Protein AF-A0A381X1Q0-F1 (afdb_monomer)

Organism: NCBI:txid408172

Structure (mmCIF, N/CA/C/O backbone):
data_AF-A0A381X1Q0-F1
#
_entry.id   AF-A0A381X1Q0-F1
#
loop_
_atom_site.group_PDB
_atom_site.id
_atom_site.type_symbol
_atom_site.label_atom_id
_atom_site.label_alt_id
_atom_site.label_comp_id
_atom_site.label_asym_id
_atom_site.label_entity_id
_atom_site.label_seq_id
_atom_site.pdbx_PDB_ins_code
_atom_site.Cartn_x
_atom_site.Cartn_y
_atom_site.Cartn_z
_atom_site.occupancy
_atom_site.B_iso_or_equiv
_atom_site.auth_seq_id
_atom_site.auth_comp_id
_atom_site.auth_asym_id
_atom_site.auth_atom_id
_atom_site.pdbx_PDB_model_num
ATOM 1 N N . MET A 1 1 ? 6.726 4.894 -28.821 1.00 60.31 1 MET A N 1
ATOM 2 C CA . MET A 1 1 ? 6.040 3.660 -29.269 1.00 60.31 1 MET A CA 1
ATOM 3 C C . MET A 1 1 ? 4.898 3.278 -28.308 1.00 60.31 1 MET A C 1
ATOM 5 O O . MET A 1 1 ? 4.943 2.260 -27.631 1.00 60.31 1 MET A O 1
ATOM 9 N N . THR A 1 2 ? 3.832 4.093 -28.247 1.00 64.31 2 THR A N 1
ATOM 10 C CA . THR A 1 2 ? 2.860 4.100 -27.126 1.00 64.31 2 THR A CA 1
ATOM 11 C C . THR A 1 2 ? 1.929 2.885 -27.069 1.00 64.31 2 THR A C 1
ATOM 13 O O . THR A 1 2 ? 1.624 2.394 -25.986 1.00 64.31 2 THR A O 1
ATOM 16 N N . PHE A 1 3 ? 1.505 2.357 -28.222 1.00 79.31 3 PHE A N 1
ATOM 17 C CA . PHE A 1 3 ? 0.642 1.169 -28.269 1.00 79.31 3 PHE A C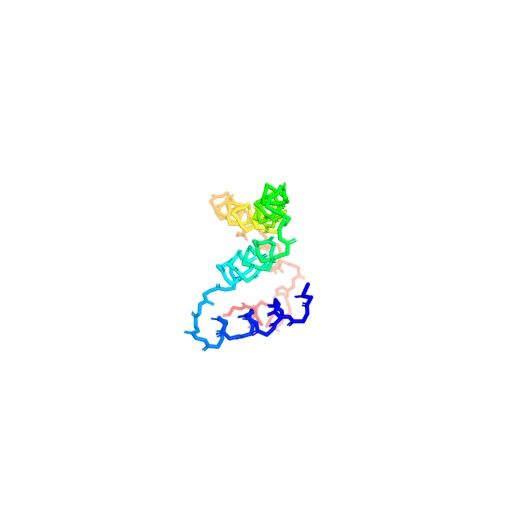A 1
ATOM 18 C C . PHE A 1 3 ? 1.395 -0.129 -27.934 1.00 79.31 3 PHE A C 1
ATOM 20 O O . PHE A 1 3 ? 0.784 -1.070 -27.438 1.00 79.31 3 PHE A O 1
ATOM 27 N N . ALA A 1 4 ? 2.716 -0.180 -28.151 1.00 82.19 4 ALA A N 1
ATOM 28 C CA . ALA A 1 4 ? 3.529 -1.366 -27.868 1.00 82.19 4 ALA A CA 1
ATOM 29 C C . ALA A 1 4 ? 3.573 -1.684 -26.365 1.00 82.19 4 ALA A C 1
ATOM 31 O O . ALA A 1 4 ? 3.439 -2.842 -25.978 1.00 82.19 4 ALA A O 1
ATOM 32 N N . PHE A 1 5 ? 3.672 -0.652 -25.520 1.00 85.44 5 PHE A N 1
ATOM 33 C CA . PHE A 1 5 ? 3.577 -0.789 -24.066 1.00 85.44 5 PHE A CA 1
ATOM 34 C C . PHE A 1 5 ? 2.253 -1.432 -23.629 1.00 85.44 5 PHE A C 1
ATOM 36 O O . PHE A 1 5 ? 2.256 -2.347 -22.809 1.00 85.44 5 PHE A O 1
ATOM 43 N N . PHE A 1 6 ? 1.130 -0.973 -24.189 1.00 88.44 6 PHE A N 1
ATOM 44 C CA . PHE A 1 6 ? -0.197 -1.475 -23.833 1.00 88.44 6 PHE A CA 1
ATOM 45 C C . PHE A 1 6 ? -0.345 -2.967 -24.153 1.00 88.44 6 PHE A C 1
ATOM 47 O O . PHE A 1 6 ? -0.755 -3.749 -23.295 1.00 88.44 6 PHE A O 1
ATOM 54 N N . TRP A 1 7 ? 0.059 -3.379 -25.358 1.00 91.31 7 TRP A N 1
ATOM 55 C CA . TRP A 1 7 ? 0.021 -4.787 -25.757 1.00 91.31 7 TRP A CA 1
ATOM 56 C C . TRP A 1 7 ? 0.963 -5.657 -24.924 1.00 91.31 7 TRP A C 1
ATOM 58 O O . TRP A 1 7 ? 0.579 -6.745 -24.501 1.00 91.31 7 TRP A O 1
ATOM 68 N N . LEU A 1 8 ? 2.166 -5.163 -24.629 1.00 90.94 8 LEU A N 1
ATOM 69 C CA . LEU A 1 8 ? 3.130 -5.863 -23.786 1.00 90.94 8 LEU A CA 1
ATOM 70 C C . LEU A 1 8 ? 2.598 -6.062 -22.358 1.00 90.94 8 LEU A C 1
ATOM 72 O O . LEU A 1 8 ? 2.703 -7.157 -21.810 1.00 90.94 8 LEU A O 1
ATOM 76 N N . LEU A 1 9 ? 1.970 -5.037 -21.777 1.00 91.69 9 LEU A N 1
ATOM 77 C CA . LEU A 1 9 ? 1.347 -5.119 -20.456 1.00 91.69 9 LEU A CA 1
ATOM 78 C C . LEU A 1 9 ? 0.239 -6.178 -20.416 1.00 91.69 9 LEU A C 1
ATOM 80 O O . LEU A 1 9 ? 0.222 -6.997 -19.497 1.00 91.69 9 LEU A O 1
ATOM 84 N N . LEU A 1 10 ? -0.645 -6.202 -21.419 1.00 93.06 10 LEU A N 1
ATOM 85 C CA . LEU A 1 10 ? -1.707 -7.209 -21.507 1.00 93.06 10 LEU A CA 1
ATOM 86 C C . LEU A 1 10 ? -1.141 -8.630 -21.586 1.00 93.06 10 LEU A C 1
ATOM 88 O O . LEU A 1 10 ? -1.612 -9.507 -20.867 1.00 93.06 10 LEU A O 1
ATOM 92 N N . ILE A 1 11 ? -0.106 -8.852 -22.402 1.00 93.88 11 ILE A N 1
ATOM 93 C CA . ILE A 1 11 ? 0.547 -10.164 -22.514 1.00 93.88 11 ILE A CA 1
ATOM 94 C C . ILE A 1 11 ? 1.136 -10.589 -21.164 1.00 93.88 11 ILE A C 1
ATOM 96 O O . ILE A 1 11 ? 0.887 -11.708 -20.720 1.00 93.88 11 ILE A O 1
ATOM 100 N N . LEU A 1 12 ? 1.862 -9.700 -20.476 1.00 93.06 12 LEU A N 1
ATOM 101 C CA . LEU A 1 12 ? 2.452 -10.002 -19.165 1.00 93.06 12 LEU A CA 1
ATOM 102 C C . LEU A 1 12 ? 1.382 -10.362 -18.122 1.00 93.06 12 LEU A C 1
ATOM 104 O O . LEU A 1 12 ? 1.580 -11.294 -17.342 1.00 93.06 12 LEU A O 1
ATOM 108 N N . MET A 1 13 ? 0.243 -9.667 -18.127 1.00 93.56 13 MET A N 1
ATOM 109 C CA . MET A 1 13 ? -0.870 -9.969 -17.223 1.00 93.56 13 MET A CA 1
ATOM 110 C C . MET A 1 13 ? -1.540 -11.309 -17.546 1.00 93.56 13 MET A C 1
ATOM 112 O O . MET A 1 13 ? -1.846 -12.066 -16.628 1.00 93.56 13 MET A O 1
ATOM 116 N N . VAL A 1 14 ? -1.732 -11.636 -18.829 1.00 94.69 14 VAL A N 1
ATOM 117 C CA . VAL A 1 14 ? -2.327 -12.918 -19.261 1.00 94.69 14 VAL A CA 1
ATOM 118 C C . VAL A 1 14 ? -1.430 -14.107 -18.908 1.00 94.69 14 VAL A C 1
ATOM 120 O O . VAL A 1 14 ? -1.935 -15.164 -18.542 1.00 94.69 14 VAL A O 1
ATOM 123 N N . VAL A 1 15 ? -0.106 -13.929 -18.939 1.00 93.88 15 VAL A N 1
ATOM 124 C CA . VAL A 1 15 ? 0.877 -14.939 -18.496 1.00 93.88 15 VAL A CA 1
ATOM 125 C C . VAL A 1 15 ? 0.839 -15.159 -16.969 1.00 93.88 15 VAL A C 1
ATOM 127 O O . VAL A 1 15 ? 1.469 -16.081 -16.457 1.00 93.88 15 VAL A O 1
ATOM 130 N N . GLY A 1 16 ? 0.060 -14.363 -16.229 1.00 90.00 16 GLY A N 1
ATOM 131 C CA . GLY A 1 16 ? -0.122 -14.501 -14.783 1.00 90.00 16 GLY A CA 1
ATOM 132 C C . GLY A 1 16 ? 0.893 -13.713 -13.959 1.00 90.00 16 GLY A C 1
ATOM 133 O O . GLY A 1 16 ? 1.014 -13.935 -12.754 1.00 90.00 16 GLY A O 1
ATOM 134 N N . LEU A 1 17 ? 1.630 -12.787 -14.581 1.00 92.62 17 LEU A N 1
ATOM 135 C CA . LEU A 1 17 ? 2.548 -11.925 -13.851 1.00 92.62 17 LEU A CA 1
ATOM 136 C C . LEU A 1 17 ? 1.747 -10.937 -12.981 1.00 92.62 17 LEU A C 1
ATOM 138 O O . LEU A 1 17 ? 0.835 -10.278 -13.493 1.00 92.62 17 LEU A O 1
ATOM 142 N N . PRO A 1 18 ? 2.085 -10.768 -11.687 1.00 89.75 18 PRO A N 1
ATOM 143 C CA . PRO A 1 18 ? 1.426 -9.773 -10.853 1.00 89.75 18 PRO A CA 1
ATOM 144 C C . PRO A 1 18 ? 1.518 -8.372 -11.470 1.00 89.75 18 PRO A C 1
ATOM 146 O O . PRO A 1 18 ? 2.570 -7.965 -11.971 1.00 89.75 18 PRO A O 1
ATOM 149 N N . ILE A 1 19 ? 0.420 -7.617 -11.382 1.00 87.81 19 ILE A N 1
ATOM 150 C CA . ILE A 1 19 ? 0.255 -6.296 -12.016 1.00 87.81 19 ILE A CA 1
ATOM 151 C C . ILE A 1 19 ? 1.408 -5.341 -11.679 1.00 87.81 19 ILE A C 1
ATOM 153 O O . ILE A 1 19 ? 1.868 -4.603 -12.548 1.00 87.81 19 ILE A O 1
ATOM 157 N N . ALA A 1 20 ? 1.920 -5.394 -10.445 1.00 86.50 20 ALA A N 1
ATOM 158 C CA . ALA A 1 20 ? 3.049 -4.576 -10.007 1.00 86.50 20 ALA A CA 1
ATOM 159 C C . ALA A 1 20 ? 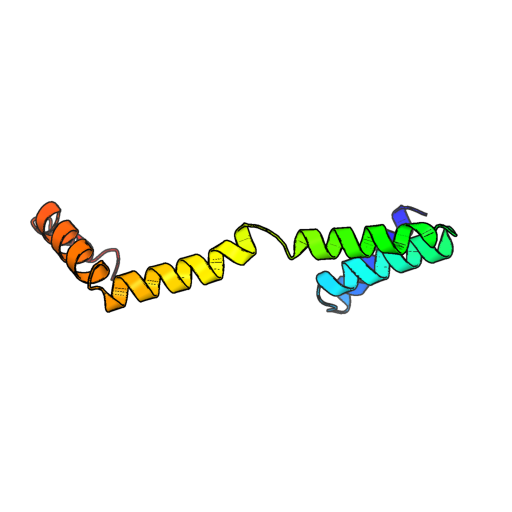4.299 -4.765 -10.889 1.00 86.50 20 ALA A C 1
ATOM 161 O O . ALA A 1 20 ? 4.929 -3.788 -11.288 1.00 86.50 20 ALA A O 1
ATOM 162 N N . PHE A 1 21 ? 4.630 -6.007 -11.255 1.00 88.94 21 PHE A N 1
ATOM 163 C CA . PHE A 1 21 ? 5.778 -6.296 -12.116 1.00 88.94 21 PHE A CA 1
ATOM 164 C C . PHE A 1 21 ? 5.495 -5.945 -13.579 1.00 88.94 21 PHE A C 1
ATOM 166 O O . PHE A 1 21 ? 6.372 -5.415 -14.265 1.00 88.94 21 PHE A O 1
ATOM 173 N N . ALA A 1 22 ? 4.266 -6.171 -14.052 1.00 91.12 22 ALA A N 1
ATOM 174 C CA . ALA A 1 22 ? 3.866 -5.803 -15.410 1.00 91.12 22 ALA A CA 1
ATOM 175 C C . ALA A 1 22 ? 3.989 -4.286 -15.650 1.00 91.12 22 ALA A C 1
ATOM 177 O O . ALA A 1 22 ? 4.499 -3.862 -16.689 1.00 91.12 22 ALA A O 1
ATOM 178 N N . LEU A 1 23 ? 3.614 -3.473 -14.657 1.00 88.62 23 LEU A N 1
ATOM 179 C CA . LEU A 1 23 ? 3.736 -2.012 -14.684 1.00 88.62 23 LEU A CA 1
ATOM 180 C C . LEU A 1 23 ? 5.180 -1.498 -14.618 1.00 88.62 23 LEU A C 1
ATOM 182 O O . LEU A 1 23 ? 5.411 -0.342 -14.954 1.00 88.62 23 LEU A O 1
ATOM 186 N N . MET A 1 24 ? 6.151 -2.323 -14.225 1.00 89.00 24 MET A N 1
ATOM 187 C CA . MET A 1 24 ? 7.577 -1.975 -14.276 1.00 89.00 24 MET A CA 1
ATOM 188 C C . MET A 1 24 ? 8.215 -2.372 -15.605 1.00 89.00 24 MET A C 1
ATOM 190 O O . MET A 1 24 ? 8.914 -1.578 -16.234 1.00 89.00 24 MET A O 1
ATOM 194 N N . ILE A 1 25 ? 7.960 -3.604 -16.045 1.00 90.69 25 ILE A N 1
ATOM 195 C CA . ILE A 1 25 ? 8.642 -4.199 -17.196 1.00 90.69 25 ILE A CA 1
ATOM 196 C C . ILE A 1 25 ? 8.139 -3.591 -18.500 1.00 90.69 25 ILE A C 1
ATOM 198 O O . ILE A 1 25 ? 8.942 -3.219 -19.355 1.00 90.69 25 ILE A O 1
ATOM 202 N N . ALA A 1 26 ? 6.823 -3.454 -18.662 1.00 91.00 26 ALA A N 1
ATOM 203 C CA . ALA A 1 26 ? 6.272 -3.024 -19.935 1.00 91.00 26 ALA A CA 1
ATOM 204 C C . ALA A 1 26 ? 6.647 -1.566 -20.295 1.00 91.00 26 ALA A C 1
ATOM 206 O O . ALA A 1 26 ? 7.1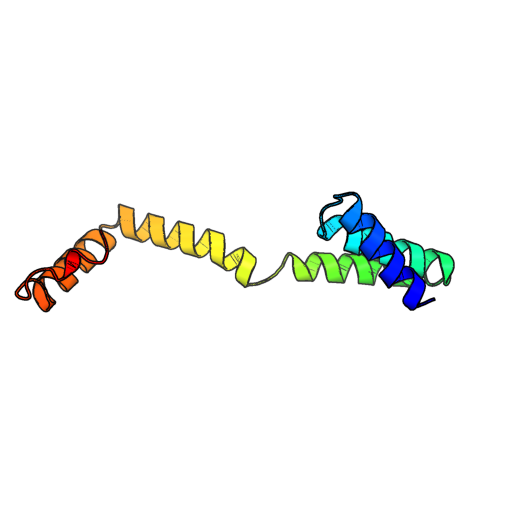03 -1.347 -21.423 1.00 91.00 26 ALA A O 1
ATOM 207 N N . PRO A 1 27 ? 6.528 -0.554 -19.406 1.00 88.50 27 PRO A N 1
ATOM 208 C CA . PRO A 1 27 ? 6.928 0.804 -19.757 1.00 88.50 27 PRO A CA 1
ATOM 209 C C . PRO A 1 27 ? 8.448 0.972 -19.683 1.00 88.50 27 PRO A C 1
ATOM 211 O O . PRO A 1 27 ? 8.994 1.742 -20.465 1.00 88.50 27 PRO A O 1
ATOM 214 N N . GLY A 1 28 ? 9.148 0.218 -18.825 1.00 89.88 28 GLY A N 1
ATOM 215 C CA . GLY A 1 28 ? 10.613 0.192 -18.789 1.00 89.88 28 GLY A CA 1
ATOM 216 C C . GLY A 1 28 ? 11.220 -0.272 -20.116 1.00 89.88 28 GLY A C 1
ATOM 217 O O . GLY A 1 28 ? 12.115 0.385 -20.645 1.00 89.88 28 GLY A O 1
ATOM 218 N N . LEU A 1 29 ? 10.682 -1.342 -20.713 1.00 89.31 29 LEU A N 1
ATOM 219 C CA . LEU A 1 29 ? 11.088 -1.795 -22.048 1.00 89.31 29 LEU A CA 1
ATOM 220 C C . LEU A 1 29 ? 10.755 -0.756 -23.124 1.00 89.31 29 LEU A C 1
ATOM 222 O O . LEU A 1 29 ? 11.596 -0.478 -23.974 1.00 89.31 29 LEU A O 1
ATOM 226 N N . SER A 1 30 ? 9.576 -0.127 -23.066 1.00 88.19 30 SER A N 1
ATOM 227 C CA . SER A 1 30 ? 9.222 0.945 -24.009 1.00 88.19 30 SER A CA 1
ATOM 228 C C . SER A 1 30 ? 10.187 2.131 -23.929 1.00 88.19 30 SER A C 1
ATOM 230 O O . SER A 1 30 ? 10.620 2.621 -24.967 1.00 88.19 30 SER A O 1
ATOM 232 N N . LEU A 1 31 ? 10.555 2.573 -22.721 1.00 88.38 31 LEU A N 1
ATOM 233 C CA . LEU A 1 31 ? 11.509 3.668 -22.514 1.00 88.38 31 LEU A CA 1
ATOM 234 C C . LEU A 1 31 ? 12.912 3.309 -23.009 1.00 88.38 31 LEU A C 1
ATOM 236 O O . LEU A 1 31 ? 13.609 4.171 -23.541 1.00 88.38 31 LEU A O 1
ATOM 240 N N . PHE A 1 32 ? 13.318 2.047 -22.852 1.00 87.25 32 PHE A N 1
ATOM 241 C CA . PHE A 1 32 ? 14.596 1.554 -23.357 1.00 87.25 32 PHE A CA 1
ATOM 242 C C . PHE A 1 32 ? 14.651 1.581 -24.891 1.00 87.25 32 PHE A C 1
ATOM 244 O O . PHE A 1 32 ? 15.612 2.101 -25.454 1.00 87.25 32 PHE A O 1
ATOM 251 N N . PHE A 1 33 ? 13.604 1.098 -25.571 1.00 86.81 33 PHE A N 1
ATOM 252 C CA . PHE A 1 33 ? 13.529 1.127 -27.038 1.00 86.81 33 PHE A CA 1
ATOM 253 C C . PHE A 1 33 ? 13.368 2.541 -27.613 1.00 86.81 33 PHE A C 1
ATOM 255 O O . PHE A 1 33 ? 13.940 2.830 -28.659 1.00 86.81 33 PHE A O 1
ATOM 262 N N . ASP A 1 34 ? 12.644 3.431 -26.924 1.00 85.81 34 ASP A N 1
ATOM 263 C CA . ASP A 1 34 ? 12.487 4.840 -27.319 1.00 85.81 34 ASP A CA 1
ATOM 264 C C . ASP A 1 34 ? 13.746 5.691 -26.984 1.00 85.81 34 ASP A C 1
ATOM 266 O O . ASP A 1 34 ? 13.761 6.897 -27.233 1.00 85.81 34 ASP A O 1
ATOM 270 N N . GLY A 1 35 ? 14.808 5.100 -26.410 1.00 84.12 35 GLY A N 1
ATOM 271 C CA . GLY A 1 35 ? 16.055 5.796 -26.053 1.00 84.12 35 GLY A CA 1
ATOM 272 C C . GLY A 1 35 ? 15.927 6.774 -24.875 1.00 84.12 35 GLY A C 1
ATOM 273 O O . GLY A 1 35 ? 16.837 7.556 -24.606 1.00 84.12 35 GLY A O 1
ATOM 274 N N . GLN A 1 36 ? 14.815 6.730 -24.140 1.00 85.88 36 GLN A N 1
ATOM 275 C CA . GLN A 1 36 ? 14.475 7.632 -23.031 1.00 85.88 36 GLN A CA 1
ATOM 276 C C . GLN A 1 36 ? 14.870 7.031 -21.675 1.00 85.88 36 GLN A C 1
ATOM 278 O O . GLN A 1 36 ? 14.141 7.117 -20.684 1.00 85.88 36 GLN A O 1
ATOM 283 N N . ALA A 1 37 ? 16.056 6.419 -21.614 1.00 80.19 37 ALA A N 1
ATOM 284 C CA . ALA A 1 37 ? 16.553 5.756 -20.410 1.00 80.19 37 ALA A CA 1
ATOM 285 C C . ALA A 1 37 ? 16.701 6.715 -19.206 1.00 80.19 37 ALA A C 1
ATOM 287 O O . ALA A 1 37 ? 16.625 6.297 -18.052 1.00 80.19 37 ALA A O 1
ATOM 288 N N . SER A 1 38 ? 16.829 8.020 -19.459 1.00 86.06 38 SER A N 1
ATOM 289 C CA . SER A 1 38 ? 16.849 9.064 -18.426 1.00 86.06 38 SER A CA 1
ATOM 290 C C . SER A 1 38 ? 15.551 9.162 -17.612 1.00 86.06 38 SER A C 1
ATOM 292 O O . SER A 1 38 ? 15.567 9.723 -16.519 1.00 86.06 38 SER A O 1
ATOM 294 N N . MET A 1 39 ? 14.438 8.598 -18.097 1.00 86.44 39 MET A N 1
ATOM 295 C CA . MET A 1 39 ? 13.140 8.609 -17.410 1.00 86.44 39 MET A CA 1
ATOM 296 C C . MET A 1 39 ? 12.913 7.399 -16.488 1.00 86.44 39 MET A C 1
ATOM 298 O O . MET A 1 39 ? 11.901 7.351 -15.786 1.00 86.44 39 MET A O 1
ATOM 302 N N . PHE A 1 40 ? 13.847 6.442 -16.421 1.00 86.81 40 PHE A N 1
ATOM 303 C CA . PHE A 1 40 ? 13.759 5.293 -15.505 1.00 86.81 40 PHE A CA 1
ATOM 304 C C . PHE A 1 40 ? 13.567 5.681 -14.026 1.00 86.81 40 PHE A C 1
ATOM 306 O O . PHE A 1 40 ? 12.727 5.066 -13.365 1.00 86.81 40 PHE A O 1
ATOM 313 N N . PRO A 1 41 ? 14.244 6.715 -13.483 1.00 90.19 41 PRO A N 1
ATOM 314 C CA . PRO A 1 41 ? 13.995 7.165 -12.114 1.00 90.19 41 PRO A CA 1
ATOM 315 C C . PRO A 1 41 ? 12.544 7.610 -11.888 1.00 90.19 41 PRO A C 1
ATOM 317 O O . PRO A 1 41 ? 11.982 7.374 -10.821 1.00 90.19 41 PRO A O 1
ATOM 320 N N . MET A 1 42 ? 11.902 8.198 -12.904 1.00 88.56 42 MET A N 1
ATOM 321 C CA . MET A 1 42 ? 10.503 8.622 -12.824 1.00 88.56 42 MET A CA 1
ATOM 322 C C . MET A 1 42 ? 9.547 7.425 -12.761 1.00 88.56 42 MET A C 1
ATOM 324 O O . MET A 1 42 ? 8.548 7.477 -12.044 1.00 88.56 42 MET A O 1
ATOM 328 N N . LEU A 1 43 ? 9.857 6.337 -13.473 1.00 88.88 43 LEU A N 1
ATOM 329 C CA . LEU A 1 43 ? 9.111 5.078 -13.397 1.00 88.88 43 LEU A CA 1
ATOM 330 C C . LEU A 1 43 ? 9.174 4.482 -11.981 1.00 88.88 43 LEU A C 1
ATOM 332 O O . LEU A 1 43 ? 8.134 4.157 -11.408 1.00 88.88 43 LEU A O 1
ATOM 336 N N . LEU A 1 44 ? 10.372 4.423 -11.387 1.00 88.12 44 LEU A N 1
ATOM 337 C CA . LEU A 1 44 ? 10.562 3.947 -10.012 1.00 88.12 44 LEU A CA 1
ATOM 338 C C . LEU A 1 44 ? 9.835 4.833 -8.994 1.00 88.12 44 LEU A C 1
ATOM 340 O O . LEU A 1 44 ? 9.146 4.320 -8.114 1.00 88.12 44 LEU A O 1
ATOM 344 N N . MET A 1 45 ? 9.922 6.156 -9.147 1.00 89.56 45 MET A N 1
ATOM 345 C CA . MET A 1 45 ? 9.224 7.107 -8.280 1.00 89.56 45 MET A CA 1
ATOM 346 C C . MET A 1 45 ? 7.700 6.946 -8.363 1.00 89.56 45 MET A C 1
ATOM 348 O O . MET A 1 45 ? 7.024 6.980 -7.340 1.00 89.56 45 MET A O 1
ATOM 352 N N . ARG A 1 46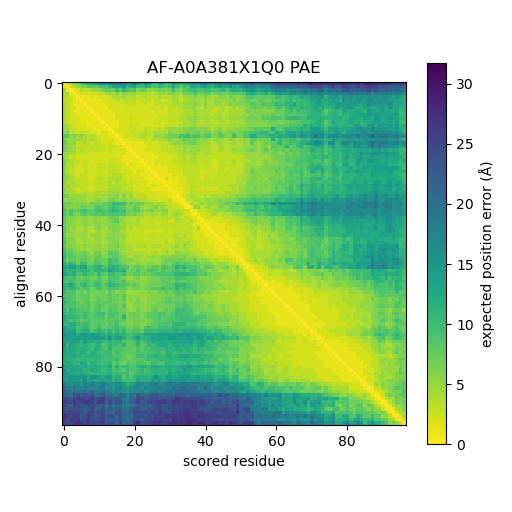 ? 7.138 6.718 -9.559 1.00 86.88 46 ARG A N 1
ATOM 353 C CA . ARG A 1 46 ? 5.698 6.447 -9.718 1.00 86.88 46 ARG A CA 1
ATOM 354 C C . ARG A 1 46 ? 5.269 5.157 -9.025 1.00 86.88 46 ARG A C 1
ATOM 356 O O . ARG A 1 46 ? 4.204 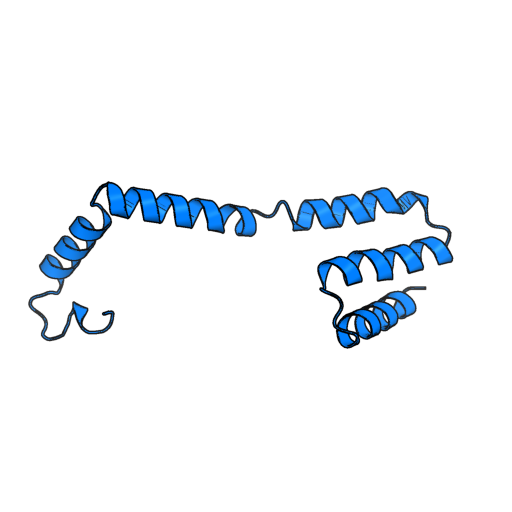5.141 -8.415 1.00 86.88 46 ARG A O 1
ATOM 363 N N . MET A 1 47 ? 6.085 4.104 -9.091 1.00 85.94 47 MET A N 1
ATOM 364 C CA . MET A 1 47 ? 5.809 2.858 -8.372 1.00 85.94 47 MET A CA 1
ATOM 365 C C . MET A 1 47 ? 5.860 3.073 -6.855 1.00 85.94 47 MET A C 1
ATOM 367 O O . MET A 1 47 ? 4.941 2.659 -6.151 1.00 85.94 47 MET A O 1
ATOM 371 N N . TYR A 1 48 ? 6.888 3.773 -6.368 1.00 87.25 48 TYR A N 1
ATOM 372 C CA . TYR A 1 48 ? 7.036 4.098 -4.950 1.00 87.25 48 TYR A CA 1
ATOM 373 C C . TYR A 1 48 ? 5.847 4.910 -4.425 1.00 87.25 48 TYR A C 1
ATOM 375 O O . TYR A 1 48 ? 5.236 4.518 -3.440 1.00 87.25 48 TYR A O 1
ATOM 383 N N . ASN A 1 49 ? 5.437 5.962 -5.138 1.00 86.38 49 ASN A N 1
ATOM 384 C CA . ASN A 1 49 ? 4.273 6.774 -4.767 1.00 86.38 49 ASN A CA 1
ATOM 385 C C . ASN A 1 49 ? 2.952 5.984 -4.789 1.00 86.38 49 ASN A C 1
ATOM 387 O O . ASN A 1 49 ? 2.020 6.321 -4.068 1.00 86.38 49 ASN A O 1
ATOM 391 N N . GLY A 1 50 ? 2.844 4.937 -5.615 1.00 81.94 50 GLY A N 1
ATOM 392 C CA . GLY A 1 50 ? 1.688 4.037 -5.588 1.00 81.94 50 GLY A CA 1
ATOM 393 C C . GLY A 1 50 ? 1.642 3.168 -4.326 1.00 81.94 50 GLY A C 1
ATOM 394 O O . GLY A 1 50 ? 0.561 2.877 -3.811 1.00 81.94 50 GLY A O 1
ATOM 395 N N . MET A 1 51 ? 2.812 2.774 -3.816 1.00 82.94 51 MET A N 1
ATOM 396 C CA . MET A 1 51 ? 2.945 2.029 -2.561 1.00 82.94 51 MET A CA 1
ATOM 397 C C . MET A 1 51 ? 2.786 2.933 -1.336 1.00 82.94 51 MET A C 1
ATOM 399 O O . MET A 1 51 ? 2.164 2.528 -0.357 1.00 82.94 51 MET A O 1
ATOM 403 N N . ASP A 1 52 ? 3.290 4.163 -1.408 1.00 82.88 52 ASP A N 1
ATOM 404 C CA . ASP A 1 52 ? 3.118 5.200 -0.390 1.00 82.88 52 ASP A CA 1
ATOM 405 C C . ASP A 1 52 ? 1.743 5.876 -0.518 1.00 82.88 52 ASP A C 1
ATOM 407 O O . ASP A 1 52 ? 1.605 7.083 -0.720 1.00 82.88 52 ASP A O 1
ATOM 411 N N . SER A 1 53 ? 0.687 5.061 -0.475 1.00 82.50 53 SER A N 1
ATOM 412 C CA . SER A 1 53 ? -0.687 5.540 -0.568 1.00 82.50 53 SER A CA 1
ATOM 413 C C . SER A 1 53 ? -1.374 5.495 0.794 1.00 82.50 53 SER A C 1
ATOM 415 O O . SER A 1 53 ? -1.316 4.506 1.531 1.00 82.50 53 SER A O 1
ATOM 417 N N . PHE A 1 54 ? -2.086 6.578 1.116 1.00 82.38 54 PHE A N 1
ATOM 418 C CA . PHE A 1 54 ? -2.880 6.694 2.341 1.00 82.38 54 PHE A CA 1
ATOM 419 C C . PHE A 1 54 ? -3.803 5.482 2.599 1.00 82.38 54 PHE A C 1
ATOM 421 O O . PHE A 1 54 ? -3.857 5.026 3.741 1.00 82.38 54 PHE A O 1
ATOM 428 N N . PRO A 1 55 ? -4.472 4.883 1.587 1.00 86.00 55 PRO A N 1
ATOM 429 C CA . PRO A 1 55 ? -5.287 3.685 1.795 1.00 86.00 55 PRO A CA 1
ATOM 430 C C . PRO A 1 55 ? -4.496 2.461 2.274 1.00 86.00 55 PRO A C 1
ATOM 432 O O . PRO A 1 55 ? -4.988 1.722 3.124 1.00 86.00 55 PRO A O 1
ATOM 435 N N . LEU A 1 56 ? -3.276 2.247 1.767 1.00 86.19 56 LEU A N 1
ATOM 436 C CA . LEU A 1 56 ? -2.438 1.118 2.189 1.00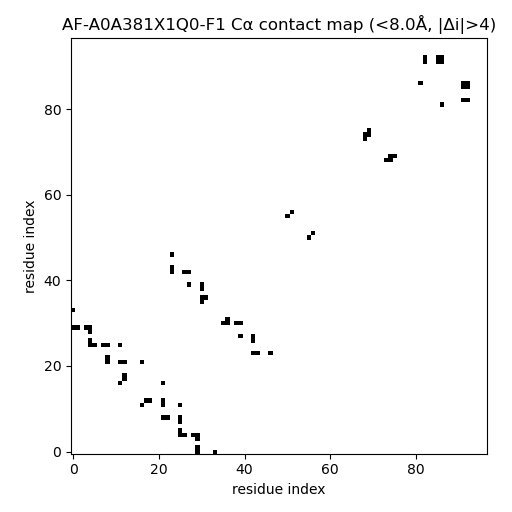 86.19 56 LEU A CA 1
ATOM 437 C C . LEU A 1 56 ? -1.985 1.271 3.640 1.00 86.19 56 LEU A C 1
ATOM 439 O O . LEU A 1 56 ? -1.971 0.287 4.375 1.00 86.19 56 LEU A O 1
ATOM 443 N N . MET A 1 57 ? -1.688 2.501 4.070 1.00 89.25 57 MET A N 1
ATOM 444 C CA . MET A 1 57 ? -1.420 2.812 5.476 1.00 89.25 57 MET A CA 1
ATOM 445 C C . MET A 1 57 ? -2.674 2.719 6.353 1.00 89.25 57 MET A C 1
ATOM 447 O O . MET A 1 57 ? -2.586 2.341 7.518 1.00 89.25 57 MET A O 1
ATOM 451 N N . ALA A 1 58 ? -3.857 3.021 5.818 1.00 91.88 58 ALA A N 1
ATOM 452 C CA . ALA A 1 58 ? -5.096 2.965 6.585 1.00 91.88 58 ALA A CA 1
ATOM 453 C C . ALA A 1 58 ? -5.406 1.546 7.096 1.00 91.88 58 ALA A C 1
ATOM 455 O O . ALA A 1 58 ? -5.888 1.404 8.215 1.00 91.88 58 ALA A O 1
ATOM 456 N N . ILE A 1 59 ? -5.078 0.496 6.331 1.00 93.44 59 ILE A N 1
ATOM 457 C CA . ILE A 1 59 ? -5.306 -0.908 6.721 1.00 93.44 59 ILE A CA 1
ATOM 458 C C . ILE A 1 59 ? -4.654 -1.255 8.076 1.00 93.44 59 ILE A C 1
ATOM 460 O O . ILE A 1 59 ? -5.385 -1.630 8.996 1.00 93.44 59 ILE A O 1
ATOM 464 N N . PRO A 1 60 ? -3.323 -1.125 8.266 1.00 94.06 60 PRO A N 1
ATOM 465 C CA . PRO A 1 60 ? -2.694 -1.434 9.547 1.00 94.06 60 PRO A CA 1
ATOM 466 C C . PRO A 1 60 ? -3.175 -0.512 10.670 1.00 94.06 60 PRO A C 1
ATOM 468 O O . PRO A 1 60 ? -3.336 -0.981 11.795 1.00 94.06 60 PRO A O 1
ATOM 471 N N . TYR A 1 61 ? -3.470 0.762 10.389 1.00 94.56 61 TYR A N 1
ATOM 472 C CA . TYR A 1 61 ? -4.019 1.663 11.405 1.00 94.56 61 TYR A CA 1
ATOM 473 C C . TYR A 1 61 ? -5.430 1.269 11.847 1.00 94.56 61 TYR A C 1
ATOM 475 O O . TYR A 1 61 ? -5.718 1.327 13.041 1.00 94.56 61 TYR A O 1
ATOM 483 N N . PHE A 1 62 ? -6.295 0.814 10.939 1.00 94.94 62 PHE A N 1
ATOM 484 C CA . PHE A 1 62 ? -7.619 0.302 11.297 1.00 94.94 62 PHE A CA 1
ATOM 485 C C . PHE A 1 62 ? -7.536 -1.009 12.076 1.00 94.94 62 PHE A C 1
ATOM 487 O O . PHE A 1 62 ? -8.267 -1.173 13.052 1.00 94.94 62 PHE A O 1
ATOM 494 N N . ILE A 1 63 ? -6.620 -1.910 11.704 1.00 95.38 63 ILE A N 1
ATOM 495 C CA . ILE A 1 63 ? -6.362 -3.142 12.464 1.00 95.38 63 ILE A CA 1
ATOM 496 C C . ILE A 1 63 ? -5.889 -2.796 13.881 1.00 95.38 63 ILE A C 1
ATOM 498 O O . ILE A 1 63 ? -6.431 -3.315 14.856 1.00 95.38 63 ILE A O 1
ATOM 502 N N . LEU A 1 64 ? -4.929 -1.875 14.012 1.00 96.19 64 LEU A N 1
ATOM 503 C CA . LEU A 1 64 ? -4.429 -1.413 15.307 1.00 96.19 64 LEU A CA 1
ATOM 504 C C . LEU A 1 64 ? -5.543 -0.763 16.138 1.00 96.19 64 LEU A C 1
ATOM 506 O O . LEU A 1 64 ? -5.701 -1.089 17.312 1.00 96.19 64 LEU A O 1
ATOM 510 N N . ALA A 1 65 ? -6.328 0.135 15.541 1.00 95.31 65 ALA A N 1
ATOM 511 C CA . ALA A 1 65 ? -7.449 0.783 16.211 1.00 95.31 65 ALA A CA 1
ATOM 512 C C . ALA A 1 65 ? -8.484 -0.244 16.692 1.00 95.31 65 ALA A C 1
ATOM 514 O O . ALA A 1 65 ? -8.927 -0.163 17.836 1.00 95.31 65 ALA A O 1
ATOM 515 N N . GLY A 1 66 ? -8.813 -1.242 15.866 1.00 94.31 66 GLY A N 1
ATOM 516 C CA . GLY A 1 66 ? -9.692 -2.349 16.241 1.00 94.31 66 GLY A CA 1
ATOM 517 C C . GLY A 1 66 ? -9.150 -3.156 17.423 1.00 94.31 66 GLY A C 1
ATOM 518 O O . GLY A 1 66 ? -9.883 -3.432 18.373 1.00 94.31 66 GLY A O 1
ATOM 519 N N . GLU A 1 67 ? -7.851 -3.459 17.427 1.00 95.19 67 GLU A N 1
ATOM 520 C CA . GLU A 1 67 ? -7.205 -4.173 18.532 1.00 95.19 67 GLU A CA 1
ATOM 521 C C . GLU A 1 67 ? -7.200 -3.347 19.828 1.00 95.19 67 GLU A C 1
ATOM 523 O O . GLU A 1 67 ? -7.508 -3.860 20.906 1.00 95.19 67 GLU A O 1
ATOM 528 N N . VAL A 1 68 ? -6.925 -2.043 19.731 1.00 96.44 68 VAL A N 1
ATOM 529 C CA . VAL A 1 68 ? -7.006 -1.108 20.865 1.00 96.44 68 VAL A CA 1
ATOM 530 C C . VAL A 1 68 ? -8.434 -1.035 21.409 1.00 96.44 68 VAL A C 1
ATOM 532 O O . VAL A 1 68 ? -8.626 -1.080 22.626 1.00 96.44 68 VAL A O 1
ATOM 535 N N . MET A 1 69 ? -9.448 -0.975 20.541 1.00 96.75 69 MET A N 1
ATOM 536 C CA . MET A 1 69 ? -10.858 -0.971 20.948 1.00 96.75 69 MET A CA 1
ATOM 537 C C . MET A 1 69 ? -11.259 -2.270 21.652 1.00 96.75 69 MET A C 1
ATOM 539 O O . MET A 1 69 ? -11.955 -2.216 22.672 1.00 96.75 69 MET A O 1
ATOM 543 N N . ASN A 1 70 ? -10.793 -3.417 21.149 1.00 93.75 70 ASN A N 1
ATOM 544 C CA . ASN A 1 70 ? -11.060 -4.725 21.741 1.00 93.75 70 ASN A CA 1
ATOM 545 C C . ASN A 1 70 ? -10.397 -4.870 23.114 1.00 93.75 70 ASN A C 1
ATOM 547 O O . ASN A 1 70 ? -11.088 -5.166 24.090 1.00 93.75 70 ASN A O 1
ATOM 551 N N . LYS A 1 71 ? -9.093 -4.583 23.231 1.00 94.38 71 LYS A N 1
ATOM 552 C CA . LYS A 1 71 ? -8.378 -4.667 24.519 1.00 94.38 71 LYS A CA 1
ATOM 553 C C . LYS A 1 71 ? -8.852 -3.628 25.532 1.00 94.38 71 LYS A C 1
ATOM 555 O O . LYS A 1 71 ? -8.928 -3.922 26.720 1.00 94.38 71 LYS A O 1
ATOM 560 N N . GLY A 1 72 ? -9.208 -2.428 25.074 1.00 93.94 72 GLY A N 1
ATOM 561 C CA . GLY A 1 72 ? -9.768 -1.368 25.916 1.00 93.94 72 GLY A CA 1
ATOM 562 C C . GLY A 1 72 ? -11.220 -1.611 26.347 1.00 93.94 72 GLY A C 1
ATOM 563 O O . GLY A 1 72 ? -11.776 -0.814 27.106 1.00 93.94 72 GLY A O 1
ATOM 564 N N . GLY A 1 73 ? -11.868 -2.674 25.854 1.00 93.44 73 GLY A N 1
ATOM 565 C CA . GLY A 1 73 ? -13.276 -2.974 26.122 1.00 93.44 73 GLY A CA 1
ATOM 566 C C . GLY A 1 73 ? -14.254 -1.965 25.511 1.00 93.44 73 GLY A C 1
ATOM 567 O O . GLY A 1 73 ? -15.439 -1.980 25.852 1.00 93.44 73 GLY A O 1
ATOM 568 N N . ILE A 1 74 ? -13.784 -1.091 24.612 1.00 95.06 74 ILE A N 1
ATOM 569 C CA . ILE A 1 74 ? -14.606 -0.094 23.913 1.00 95.06 74 ILE A CA 1
ATOM 570 C C . ILE A 1 74 ? -15.645 -0.812 23.055 1.00 95.06 74 ILE A C 1
ATOM 572 O O . ILE A 1 74 ? -16.820 -0.461 23.125 1.00 95.06 74 ILE A O 1
ATOM 576 N N . THR A 1 75 ? -15.246 -1.872 22.345 1.00 93.06 75 THR A N 1
ATOM 577 C CA . THR A 1 75 ? -16.149 -2.701 21.531 1.00 93.06 75 THR A CA 1
ATOM 578 C C . THR A 1 75 ? -17.348 -3.189 22.347 1.00 93.06 75 THR A C 1
ATOM 580 O O . THR A 1 75 ? -18.494 -2.996 21.954 1.00 93.06 75 THR A O 1
ATOM 583 N N . ILE A 1 76 ? -17.107 -3.732 23.544 1.00 92.69 76 ILE A N 1
ATOM 584 C CA . ILE A 1 76 ? -18.168 -4.257 24.420 1.00 92.69 76 ILE A CA 1
ATOM 585 C C . ILE A 1 76 ? -19.065 -3.126 24.944 1.00 92.69 76 ILE A C 1
ATOM 587 O O . ILE A 1 76 ? -20.283 -3.288 25.037 1.00 92.69 76 ILE A O 1
ATOM 591 N N . ARG A 1 77 ? -18.488 -1.968 25.287 1.00 94.69 77 ARG A N 1
ATOM 592 C CA . ARG A 1 77 ? -19.257 -0.793 25.730 1.00 94.69 77 ARG A CA 1
ATOM 593 C C . ARG A 1 77 ? -20.158 -0.256 24.617 1.00 94.69 77 ARG A C 1
ATOM 595 O O . ARG A 1 77 ? -21.306 0.074 24.903 1.00 94.69 77 ARG A O 1
ATOM 602 N N . LEU A 1 78 ? -19.670 -0.221 23.376 1.00 92.69 78 LEU A N 1
ATOM 603 C CA . LEU A 1 78 ? -20.461 0.159 22.203 1.00 92.69 78 LEU A CA 1
ATOM 604 C C . LEU A 1 78 ? -21.608 -0.826 21.966 1.00 92.69 78 LEU A C 1
ATOM 606 O O . LEU A 1 78 ? -22.748 -0.393 21.839 1.00 92.69 78 LEU A O 1
ATOM 610 N N . VAL A 1 79 ? -21.345 -2.136 22.018 1.00 90.38 79 VAL A N 1
ATOM 611 C CA . VAL A 1 79 ? -22.398 -3.163 21.905 1.00 90.38 79 VAL A CA 1
ATOM 612 C C . VAL A 1 79 ? -23.458 -2.989 22.995 1.00 90.38 79 VAL A C 1
ATOM 614 O 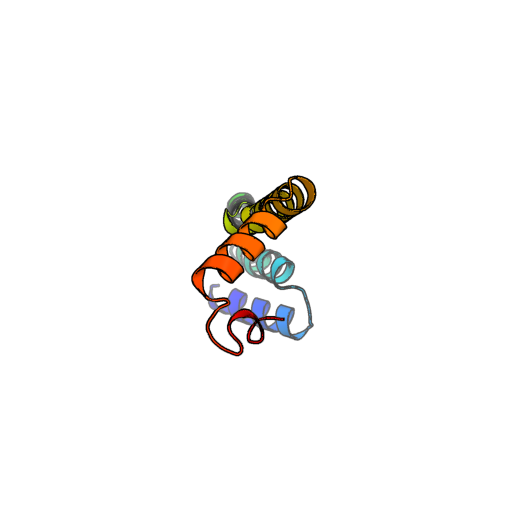O . VAL A 1 79 ? -24.654 -3.028 22.710 1.00 90.38 79 VAL A O 1
ATOM 617 N N . ARG A 1 80 ? -23.048 -2.733 24.243 1.00 92.12 80 ARG A N 1
ATOM 618 C CA . ARG A 1 80 ? -23.983 -2.487 25.352 1.00 92.12 80 ARG A CA 1
ATOM 619 C C . ARG A 1 80 ? -24.816 -1.223 25.133 1.00 92.12 80 ARG A C 1
ATOM 621 O O . ARG A 1 80 ? -26.003 -1.235 25.445 1.00 92.12 80 ARG A O 1
ATOM 628 N N . LEU A 1 81 ? -24.218 -0.156 24.603 1.00 93.06 81 LEU A N 1
ATOM 629 C CA . LEU A 1 81 ? -24.928 1.074 24.252 1.00 93.06 81 LEU A CA 1
ATOM 630 C C . LEU A 1 81 ? -25.968 0.813 23.154 1.00 93.06 81 LEU A C 1
ATOM 632 O O . LEU A 1 81 ? -27.128 1.180 23.320 1.00 93.06 81 LEU A O 1
ATOM 636 N N . SER A 1 82 ? -25.585 0.128 22.074 1.00 91.56 82 SER A N 1
ATOM 637 C CA . SER A 1 82 ? -26.509 -0.266 21.003 1.00 91.56 82 SER A CA 1
ATOM 638 C C . SER A 1 82 ? -27.654 -1.132 21.536 1.00 91.56 82 SER A C 1
ATOM 640 O O . SER A 1 82 ? -28.814 -0.883 21.212 1.00 91.56 82 SER A O 1
ATOM 642 N N . GLN A 1 83 ? -27.363 -2.090 22.422 1.00 89.31 83 GLN A N 1
ATOM 643 C CA . GLN A 1 83 ? -28.387 -2.908 23.074 1.00 89.31 83 GLN A CA 1
ATOM 644 C C . GLN A 1 83 ? -29.311 -2.073 23.975 1.00 89.31 83 GLN A C 1
ATOM 646 O O . GLN A 1 83 ? -30.506 -2.340 24.028 1.00 89.31 83 GLN A O 1
ATOM 651 N N . ALA A 1 84 ? -28.803 -1.053 24.669 1.00 90.38 84 ALA A N 1
ATOM 652 C CA . ALA A 1 84 ? -29.636 -0.171 25.485 1.00 90.38 84 ALA A CA 1
ATOM 653 C C . ALA A 1 84 ? -30.576 0.706 24.636 1.00 90.38 84 ALA A C 1
ATOM 655 O O . ALA A 1 84 ? -31.699 0.970 25.055 1.00 90.38 84 ALA A O 1
ATOM 656 N N . LEU A 1 85 ? -30.135 1.127 23.445 1.00 91.00 85 LEU A N 1
ATOM 657 C CA . LEU A 1 85 ? -30.906 1.990 22.544 1.00 91.00 85 LEU A CA 1
ATOM 658 C C . LEU A 1 85 ? -31.952 1.247 21.706 1.00 91.00 85 LEU A C 1
ATOM 660 O O . LEU A 1 85 ? -32.962 1.836 21.347 1.00 91.00 85 LEU A O 1
ATOM 664 N N . ILE A 1 86 ? -31.681 -0.006 21.328 1.00 88.69 86 ILE A N 1
ATOM 665 C CA . ILE A 1 86 ? -32.479 -0.731 20.322 1.00 88.69 86 ILE A CA 1
ATOM 666 C C . ILE A 1 86 ? -32.921 -2.113 20.831 1.00 88.69 86 ILE A C 1
ATOM 668 O O . ILE A 1 86 ? -33.732 -2.785 20.200 1.00 88.69 86 ILE A O 1
ATOM 672 N N . GLY A 1 87 ? -32.436 -2.562 21.993 1.00 82.38 87 GLY A N 1
ATOM 673 C CA . GLY A 1 87 ? -32.673 -3.914 22.514 1.00 82.38 87 GLY A CA 1
ATOM 674 C C . GLY A 1 87 ? -34.113 -4.211 22.929 1.00 82.38 87 GLY A C 1
ATOM 675 O O . GLY A 1 87 ? -34.464 -5.375 23.100 1.00 82.38 87 GLY A O 1
ATOM 676 N N . HIS A 1 88 ? -34.958 -3.186 23.059 1.00 84.88 88 HIS A N 1
ATOM 677 C CA . HIS A 1 88 ? -36.404 -3.343 23.244 1.00 84.88 88 HIS A CA 1
ATOM 678 C C . HIS A 1 88 ? -37.140 -3.713 21.940 1.00 84.88 88 HIS A C 1
ATOM 680 O O . HIS A 1 88 ? -38.298 -4.128 21.990 1.00 84.88 88 HIS A O 1
ATOM 686 N N . LEU A 1 89 ? -36.493 -3.593 20.773 1.00 82.88 89 LEU A N 1
ATOM 687 C CA . LEU A 1 89 ? -37.010 -4.091 19.498 1.00 82.88 89 LEU A CA 1
ATOM 688 C C . LEU A 1 89 ? -36.586 -5.554 19.306 1.00 82.88 89 LEU A C 1
ATOM 690 O O . LEU A 1 89 ? -35.402 -5.899 19.361 1.00 82.88 89 LEU A O 1
ATOM 694 N N . ARG A 1 90 ? -37.564 -6.439 19.068 1.00 74.12 90 ARG A N 1
ATOM 695 C CA . ARG A 1 90 ? -37.310 -7.865 18.801 1.00 74.12 90 ARG A CA 1
ATOM 696 C C . ARG A 1 90 ? -36.399 -8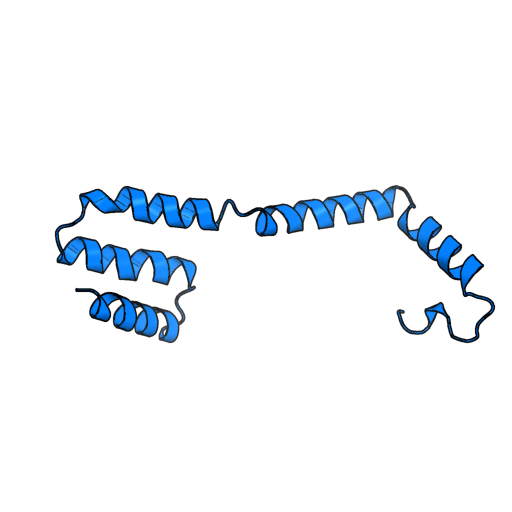.009 17.577 1.00 74.12 90 ARG A C 1
ATOM 698 O O . ARG A 1 90 ? -36.745 -7.540 16.501 1.00 74.12 90 ARG A O 1
ATOM 705 N N . GLY A 1 91 ? -35.253 -8.671 17.752 1.00 73.56 91 GLY A N 1
ATOM 706 C CA . GLY A 1 91 ? -34.264 -8.889 16.688 1.00 73.56 91 GLY A CA 1
ATOM 707 C C . GLY A 1 91 ? -33.247 -7.756 16.482 1.00 73.56 91 GLY A C 1
ATOM 708 O O . GLY A 1 91 ? -32.471 -7.835 15.536 1.00 73.56 91 GLY A O 1
ATOM 709 N N . GLY A 1 92 ? -33.200 -6.739 17.355 1.00 73.00 92 GLY A N 1
ATOM 710 C CA . GLY A 1 92 ? -32.404 -5.516 17.152 1.00 73.00 92 GLY A CA 1
ATOM 711 C C . GLY A 1 92 ? -30.906 -5.705 16.861 1.00 73.00 92 GLY A C 1
ATOM 712 O O . GLY A 1 92 ? -30.357 -4.955 16.063 1.00 73.00 92 GLY A O 1
ATOM 713 N N . LEU A 1 93 ? -30.249 -6.717 17.442 1.00 72.69 93 LEU A N 1
ATOM 714 C CA . LEU A 1 93 ? -28.856 -7.077 17.113 1.00 72.69 93 LEU A CA 1
ATOM 715 C C . LEU A 1 93 ? -28.723 -8.387 16.317 1.00 72.69 93 LEU A C 1
ATOM 717 O O . LEU A 1 93 ? -27.630 -8.721 15.871 1.00 72.69 93 LEU A O 1
ATOM 721 N N . ALA A 1 94 ? -29.820 -9.117 16.100 1.00 69.62 94 ALA A N 1
ATOM 722 C CA . ALA A 1 94 ? -29.810 -10.424 15.435 1.00 69.62 94 ALA A CA 1
ATOM 723 C C . ALA A 1 94 ? -29.558 -10.342 13.917 1.00 69.62 94 ALA A C 1
ATOM 725 O O . ALA A 1 94 ? -29.395 -11.362 13.265 1.00 69.62 94 ALA A O 1
ATOM 726 N N . HIS A 1 95 ? -29.552 -9.137 13.340 1.00 60.69 95 HIS A N 1
ATOM 727 C CA . HIS A 1 95 ? -29.217 -8.924 11.929 1.00 60.69 95 HIS A CA 1
ATOM 728 C C . HIS A 1 95 ? -27.704 -8.897 11.655 1.00 60.69 95 HIS A C 1
ATOM 730 O O . HIS A 1 95 ? -27.308 -8.927 10.494 1.00 60.69 95 HIS A O 1
ATOM 736 N N . VAL A 1 96 ? -26.867 -8.773 12.695 1.00 62.12 96 VAL A N 1
ATOM 737 C CA . VAL A 1 96 ? -25.429 -8.464 12.550 1.00 62.12 96 VAL A CA 1
ATOM 738 C C . VAL A 1 96 ? -24.517 -9.552 13.143 1.00 62.12 96 VAL A C 1
ATOM 740 O O . VAL A 1 96 ? -23.314 -9.518 12.904 1.00 62.12 96 VAL A O 1
ATOM 743 N N . ASN A 1 97 ? -25.061 -10.525 13.883 1.00 49.38 97 ASN A N 1
ATOM 744 C CA . ASN A 1 97 ? -24.327 -11.640 14.501 1.00 49.38 97 ASN A CA 1
ATOM 745 C C . ASN A 1 97 ? -24.988 -12.972 14.154 1.00 49.38 97 ASN A C 1
ATOM 747 O O . ASN A 1 97 ? -24.252 -13.967 13.997 1.00 49.38 97 ASN A O 1
#

pLDDT: mean 87.17, std 8.55, range [49.38, 96.75]

Solvent-accessible surface area (backbone atoms only — not comparable to full-atom values): 5548 Å² total; per-residue (Å²): 112,76,68,57,28,56,55,45,30,54,52,38,44,74,75,65,44,58,65,75,57,28,69,48,52,23,52,50,51,43,29,53,76,66,68,42,59,86,49,51,66,57,55,52,50,55,53,50,52,64,66,70,30,69,71,66,57,44,53,60,52,50,52,50,51,50,51,50,30,54,77,68,44,46,54,59,53,52,52,52,50,52,43,72,77,38,53,89,44,91,61,61,65,67,84,80,112

Sequence (97 aa):
MTFAFFWLLLILMVVGLPIAFALMIAPGLSLFFDGQASMFPMLLMRMYNGMDSFPLMAIPYFILAGEVMNKGGITIRLVRLSQALIGHLRGGLAHVN

Secondary structure (DSSP, 8-state):
-HHHHHHHHHHHHHTT--HHHHHHHHHHHHHHHTT-GGGHHHHHHHHHHHHS-HHHHHHHHHHHHHHHHHHTTHHHHHHHHHHHHHTTSTTTTTTT-

InterPro domains:
  IPR004681 TRAP transporter large membrane protein DctM [PTHR33362] (3-97)
  IPR010656 TRAP C4-dicarboxylate transport system permease DctM subunit [PF06808] (7-97)

Foldseek 3Di:
DPVQLVVQLVVCVVVVHPNLVSLLPSVCVVCVVVVVNVCNVVSVVVSVVVCVDPVVVVVVVVVVVVVCCVVVVVVVVVVVVQCVVQVVPVCSCVVPD

Radius of gyration: 24.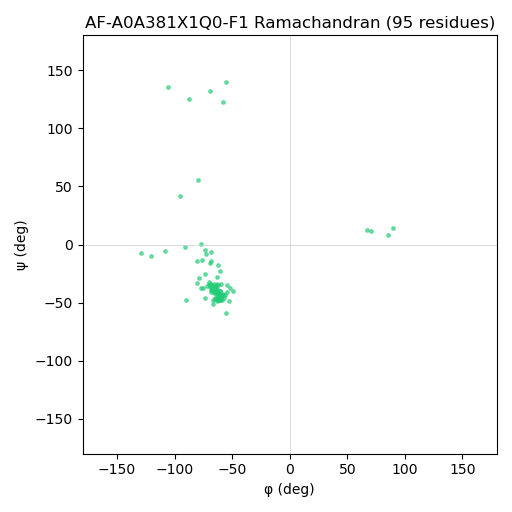43 Å; Cα contacts (8 Å, |Δi|>4): 44; chains: 1; bounding box: 54×24×55 Å

Mean predicted aligned error: 8.48 Å